Protein AF-A0A9E4KH35-F1 (afdb_monomer_lite)

Secondary structure (DSSP, 8-state):
----------EEEEEEEEETTTEEEEEEEES-TTSEEEEEEEHHHHHHHHHHH--

pLDDT: mean 85.97, std 14.58, range [48.16, 98.19]

Foldseek 3Di:
DDPPPDPFAQKDKAFPDDDPNFKTWIWIDTPDPVDIDIDIGGPVVVVVVCVVRVD

Sequence (55 aa):
MREYVPKIGQAYIRVTGERLGKFVEFEFSIDDEDLTVELILPHEAFKIFCDKHQA

Radius of gyration: 12.64 Å; chains: 1; bounding box: 24×29×34 Å

Organism: NCBI:txid2792791

Structure (mmCIF, N/CA/C/O backbone):
data_AF-A0A9E4KH35-F1
#
_entry.id   AF-A0A9E4KH35-F1
#
loop_
_atom_site.group_PDB
_atom_site.id
_atom_site.type_symbol
_atom_site.label_atom_id
_atom_site.label_alt_id
_atom_site.label_comp_id
_atom_site.label_asym_id
_atom_site.label_entity_id
_atom_site.label_seq_id
_atom_site.pdbx_PDB_ins_code
_atom_site.Cartn_x
_atom_site.Cartn_y
_atom_site.Cartn_z
_atom_site.occupancy
_atom_site.B_iso_or_equiv
_atom_site.auth_seq_id
_atom_site.auth_comp_id
_atom_site.auth_asym_id
_atom_site.auth_atom_id
_atom_site.pdbx_PDB_model_num
ATOM 1 N N . MET A 1 1 ? 14.113 21.790 -18.956 1.00 48.16 1 MET A N 1
ATOM 2 C CA . MET A 1 1 ? 14.178 20.896 -17.785 1.00 48.16 1 MET A CA 1
ATOM 3 C C . ME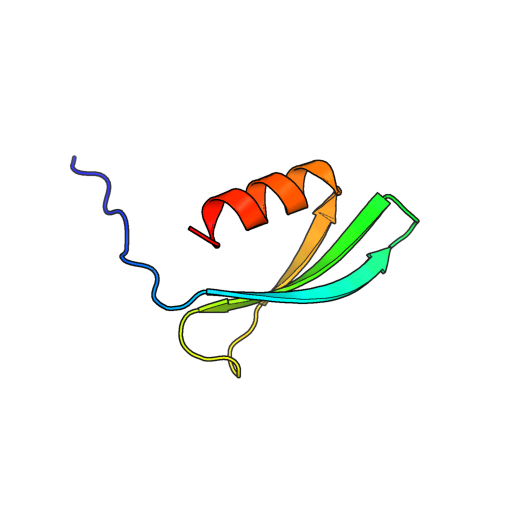T A 1 1 ? 13.070 19.869 -17.975 1.00 48.16 1 MET A C 1
ATOM 5 O O . MET A 1 1 ? 11.918 20.212 -17.768 1.00 48.16 1 MET A O 1
ATOM 9 N N . ARG A 1 2 ? 13.365 18.698 -18.560 1.00 51.81 2 ARG A N 1
ATOM 10 C CA . ARG A 1 2 ? 12.353 17.635 -18.686 1.00 51.81 2 ARG A CA 1
ATOM 11 C C . ARG A 1 2 ? 12.218 16.996 -17.311 1.00 51.81 2 ARG A C 1
ATOM 13 O O . ARG A 1 2 ? 13.232 16.574 -16.761 1.00 51.81 2 ARG A O 1
ATOM 20 N N . GLU A 1 3 ? 11.008 16.979 -16.767 1.00 58.91 3 GLU A N 1
ATOM 21 C CA . GLU A 1 3 ? 10.691 16.183 -15.586 1.00 58.91 3 GLU A CA 1
ATOM 22 C C . GLU A 1 3 ? 10.999 14.724 -15.925 1.00 58.91 3 GLU A C 1
ATOM 24 O O . GLU A 1 3 ? 10.442 14.147 -16.861 1.00 58.91 3 GLU A O 1
ATOM 29 N N . TYR A 1 4 ? 11.983 14.162 -15.230 1.00 62.34 4 TYR A N 1
ATOM 30 C CA . TYR A 1 4 ? 12.247 12.737 -15.284 1.00 62.34 4 TYR A CA 1
ATOM 31 C C . TYR A 1 4 ? 11.096 12.057 -14.552 1.00 62.34 4 TYR A C 1
ATOM 33 O O . TYR A 1 4 ? 11.014 12.124 -13.328 1.00 62.34 4 TYR A O 1
ATOM 41 N N . VAL A 1 5 ? 10.186 11.455 -15.314 1.00 59.47 5 VAL A N 1
ATOM 42 C CA . VAL A 1 5 ? 9.168 10.558 -14.777 1.00 59.47 5 VAL A CA 1
ATOM 43 C C . VAL A 1 5 ? 9.780 9.161 -14.845 1.00 59.47 5 VAL A C 1
ATOM 45 O O . VAL A 1 5 ? 9.842 8.596 -15.943 1.00 59.47 5 VAL A O 1
ATOM 48 N N . PRO A 1 6 ? 10.336 8.624 -13.742 1.00 57.84 6 PRO A N 1
ATOM 49 C CA . PRO A 1 6 ? 10.823 7.256 -13.750 1.00 57.84 6 PRO A CA 1
ATOM 50 C C . PRO A 1 6 ? 9.681 6.338 -14.177 1.00 57.84 6 PRO A C 1
ATOM 52 O O . PRO A 1 6 ? 8.551 6.474 -13.707 1.00 57.84 6 PRO A O 1
ATOM 55 N N . LYS A 1 7 ? 9.983 5.395 -15.069 1.00 60.19 7 LYS A N 1
ATOM 56 C CA . LYS A 1 7 ? 9.125 4.233 -15.279 1.00 60.19 7 LYS A CA 1
ATOM 57 C C . LYS A 1 7 ? 9.279 3.393 -14.014 1.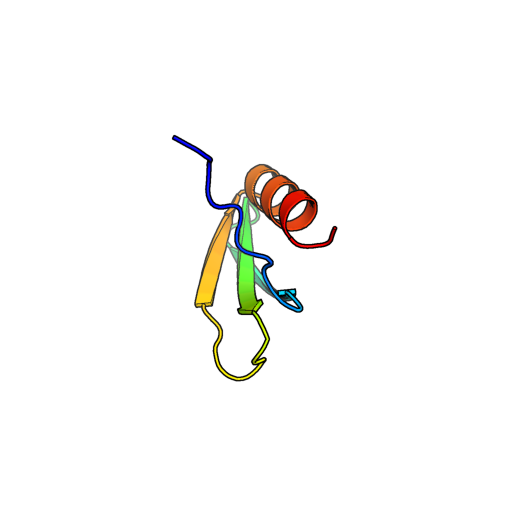00 60.19 7 LYS A C 1
ATOM 59 O O . LYS A 1 7 ? 10.224 2.619 -13.906 1.00 60.19 7 LYS A O 1
ATOM 64 N N . ILE A 1 8 ? 8.451 3.682 -13.016 1.00 63.59 8 ILE A N 1
ATOM 65 C CA . ILE A 1 8 ? 8.358 2.869 -11.809 1.00 63.59 8 ILE A CA 1
ATOM 66 C C . ILE A 1 8 ? 7.937 1.489 -12.308 1.00 63.59 8 ILE A C 1
ATOM 68 O O . ILE A 1 8 ? 7.019 1.397 -13.128 1.00 63.59 8 ILE A O 1
ATOM 72 N N . GLY A 1 9 ? 8.682 0.451 -11.942 1.00 72.62 9 GLY A N 1
ATOM 73 C CA . GLY A 1 9 ? 8.302 -0.905 -12.295 1.00 72.62 9 GLY A CA 1
ATOM 74 C C . GLY A 1 9 ? 7.049 -1.345 -11.530 1.00 72.62 9 GLY A C 1
ATOM 75 O O . GLY A 1 9 ? 6.238 -0.503 -11.137 1.00 72.62 9 GLY A O 1
ATOM 76 N N . GLN A 1 10 ? 6.821 -2.643 -11.343 1.00 84.38 10 GLN A N 1
ATOM 77 C CA . GLN A 1 10 ? 5.558 -3.080 -10.735 1.00 84.38 10 GLN A CA 1
ATOM 78 C C . GLN A 1 10 ? 5.496 -2.609 -9.276 1.00 84.38 10 GLN A C 1
ATOM 80 O O . GLN A 1 10 ? 6.312 -3.001 -8.446 1.00 84.38 10 GLN A O 1
ATOM 85 N N . ALA A 1 11 ? 4.532 -1.741 -8.979 1.00 88.50 11 ALA A N 1
ATOM 86 C CA . ALA A 1 11 ? 4.257 -1.269 -7.633 1.00 88.50 11 ALA A CA 1
ATOM 87 C C . ALA A 1 11 ? 3.320 -2.242 -6.909 1.00 88.50 11 ALA A C 1
ATOM 89 O O . ALA A 1 11 ? 2.320 -2.696 -7.479 1.00 88.50 11 ALA A O 1
ATOM 90 N N . TYR A 1 12 ? 3.616 -2.502 -5.638 1.00 90.50 12 TYR A N 1
ATOM 91 C CA . TYR A 1 12 ? 2.795 -3.323 -4.755 1.00 90.50 12 TYR A CA 1
ATOM 92 C C . TYR A 1 12 ? 2.426 -2.526 -3.508 1.00 90.50 12 TYR A C 1
ATOM 94 O O . TYR A 1 12 ? 3.254 -1.835 -2.918 1.00 90.50 12 TYR A O 1
ATOM 102 N N . ILE A 1 13 ? 1.153 -2.606 -3.122 1.00 93.75 13 ILE A N 1
ATOM 103 C CA . ILE A 1 13 ? 0.606 -1.934 -1.942 1.00 93.75 13 ILE A CA 1
ATOM 104 C C . ILE A 1 13 ? -0.088 -2.995 -1.096 1.00 93.75 13 ILE A C 1
ATOM 106 O O . ILE A 1 13 ? -1.037 -3.628 -1.563 1.00 93.75 13 ILE A O 1
ATOM 110 N N . ARG A 1 14 ? 0.353 -3.163 0.152 1.00 93.75 14 ARG A N 1
ATOM 111 C CA . ARG A 1 14 ? -0.227 -4.119 1.101 1.00 93.75 14 ARG A CA 1
ATOM 112 C C . ARG A 1 14 ? -0.684 -3.395 2.356 1.00 93.75 14 ARG A C 1
ATOM 114 O O . ARG A 1 14 ? 0.138 -2.904 3.117 1.00 93.75 14 ARG A O 1
ATOM 121 N N . VAL A 1 15 ? -1.994 -3.336 2.587 1.00 96.06 15 VAL A N 1
ATOM 122 C CA . VAL A 1 15 ? -2.541 -2.774 3.831 1.00 96.06 15 VAL A CA 1
ATOM 123 C C . VAL A 1 15 ? -2.231 -3.722 4.985 1.00 96.06 15 VAL A C 1
ATOM 125 O O . VAL A 1 15 ? -2.574 -4.902 4.925 1.00 96.06 15 VAL A O 1
ATOM 128 N N . THR A 1 16 ? -1.588 -3.198 6.023 1.00 97.12 16 THR A N 1
ATOM 129 C CA . THR A 1 16 ? -1.184 -3.950 7.217 1.00 97.12 16 THR A CA 1
ATOM 130 C C . THR A 1 16 ? -2.084 -3.652 8.412 1.00 97.12 16 THR A C 1
ATOM 132 O O . THR A 1 16 ? -2.231 -4.506 9.286 1.00 97.12 16 THR A O 1
ATOM 135 N N . GLY A 1 17 ? -2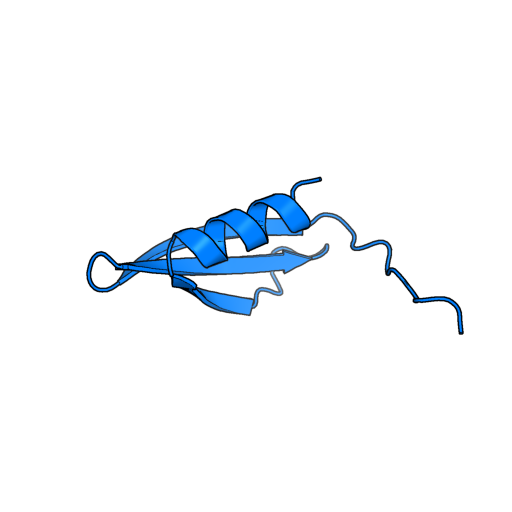.759 -2.497 8.433 1.00 96.69 17 GLY A N 1
ATOM 136 C CA . GLY A 1 17 ? -3.682 -2.161 9.509 1.00 96.69 17 GLY A CA 1
ATOM 137 C C . GLY A 1 17 ? -4.344 -0.792 9.399 1.00 96.69 17 GLY A C 1
ATOM 138 O O . GLY A 1 17 ? -4.225 -0.071 8.408 1.00 96.69 17 GLY A O 1
ATOM 139 N N . GLU A 1 18 ? -5.057 -0.438 10.464 1.00 96.56 18 GLU A N 1
ATOM 140 C CA . GLU A 1 18 ? -5.661 0.875 10.657 1.00 96.56 18 GLU A CA 1
ATOM 141 C C . GLU A 1 18 ? -5.332 1.375 12.065 1.00 96.56 18 GLU A C 1
ATOM 143 O O . GLU A 1 18 ? -5.474 0.654 13.057 1.00 96.56 18 GLU A O 1
ATOM 148 N N . ARG A 1 19 ? -4.929 2.641 12.168 1.00 93.75 19 ARG A N 1
ATOM 149 C CA . ARG A 1 19 ? -4.579 3.283 13.431 1.00 93.75 19 ARG A CA 1
ATOM 150 C C . ARG A 1 19 ? -5.576 4.380 13.774 1.00 93.75 19 ARG A C 1
ATOM 152 O O . ARG A 1 19 ? -5.821 5.306 12.999 1.00 93.75 19 ARG A O 1
ATOM 159 N N . LEU A 1 20 ? -6.130 4.286 14.986 1.00 94.19 20 LEU A N 1
ATOM 160 C CA . LEU A 1 20 ? -7.063 5.259 15.574 1.00 94.19 20 LEU A CA 1
ATOM 161 C C . LEU A 1 20 ? -8.318 5.550 14.721 1.00 94.19 20 LEU A C 1
ATOM 163 O O . LEU A 1 20 ? -8.935 6.601 14.902 1.00 94.19 20 LEU A O 1
ATOM 167 N N . GLY A 1 21 ? -8.686 4.659 13.793 1.00 92.81 21 GLY A N 1
ATOM 168 C CA . GLY A 1 21 ? -9.840 4.841 12.903 1.00 92.81 21 GLY A CA 1
ATOM 169 C C . GLY A 1 21 ? -9.691 5.988 11.893 1.00 92.81 21 GLY A C 1
ATOM 170 O O . GLY A 1 21 ? -10.687 6.568 11.461 1.00 92.81 21 GLY A O 1
ATOM 171 N N . LYS A 1 22 ? -8.456 6.450 11.655 1.00 95.19 22 LYS A N 1
ATOM 172 C CA . LYS A 1 22 ? -8.168 7.665 10.870 1.00 95.19 22 LYS A CA 1
ATOM 173 C C . LYS A 1 22 ? -7.007 7.504 9.901 1.00 95.19 22 LYS A C 1
ATOM 175 O O . LYS A 1 22 ? -6.883 8.306 8.974 1.00 95.19 22 LYS A O 1
ATOM 180 N N . PHE A 1 23 ? -6.142 6.52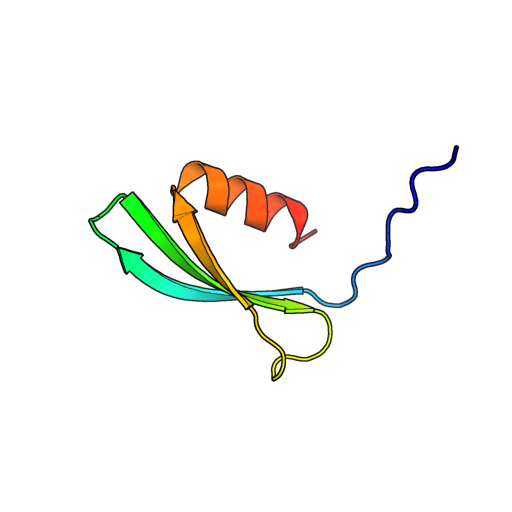8 10.148 1.00 97.31 23 PHE A N 1
ATOM 181 C CA . PHE A 1 23 ? -4.917 6.318 9.399 1.00 97.31 23 PHE A CA 1
ATOM 182 C C . PHE A 1 23 ? -4.843 4.877 8.915 1.00 97.31 23 PHE A C 1
ATOM 184 O O . PHE A 1 23 ? -5.086 3.962 9.694 1.00 97.31 23 PHE A O 1
ATOM 191 N N . VAL A 1 24 ? -4.443 4.692 7.664 1.00 97.75 24 VAL A N 1
ATOM 192 C CA . VAL A 1 24 ? -4.131 3.394 7.071 1.00 97.75 24 VAL A CA 1
ATOM 193 C C . VAL A 1 24 ? -2.640 3.143 7.228 1.00 97.75 24 VAL A C 1
ATOM 195 O O . VAL A 1 24 ? -1.834 3.987 6.830 1.00 97.75 24 VAL A O 1
ATOM 198 N N . GLU A 1 25 ? -2.288 1.995 7.795 1.00 98.19 25 GLU A N 1
ATOM 199 C CA . GLU A 1 25 ? -0.928 1.460 7.819 1.00 98.19 25 GLU A CA 1
ATOM 200 C C . GLU A 1 25 ? -0.778 0.490 6.646 1.00 98.19 25 GLU A C 1
ATOM 202 O O . GLU A 1 25 ? -1.644 -0.359 6.408 1.00 98.19 25 GLU A O 1
ATOM 207 N N . PHE A 1 26 ? 0.283 0.652 5.864 1.00 97.12 26 PHE A N 1
ATOM 208 C CA . PHE A 1 26 ? 0.527 -0.167 4.686 1.00 97.12 26 PHE A CA 1
ATOM 209 C C . PHE A 1 26 ? 2.012 -0.227 4.347 1.00 97.12 26 PHE A C 1
ATOM 211 O O . PHE A 1 26 ? 2.790 0.661 4.688 1.00 97.12 26 PHE A O 1
ATOM 218 N N . GLU A 1 27 ? 2.387 -1.269 3.625 1.00 95.75 27 GLU A N 1
ATOM 219 C CA . GLU A 1 27 ? 3.696 -1.414 3.011 1.00 95.75 27 GLU A CA 1
ATOM 220 C C . GLU A 1 27 ? 3.612 -1.097 1.521 1.00 95.75 27 GLU A C 1
ATOM 222 O O . GLU A 1 27 ? 2.611 -1.388 0.854 1.00 95.75 27 GLU A O 1
ATOM 227 N N . PHE A 1 28 ? 4.687 -0.514 1.005 1.00 93.94 28 PHE A N 1
ATOM 228 C CA . PHE A 1 28 ? 4.851 -0.208 -0.405 1.00 93.94 28 PHE A CA 1
ATOM 229 C C . PHE A 1 28 ? 6.199 -0.714 -0.907 1.00 93.94 28 PHE A C 1
ATOM 231 O O . PHE A 1 28 ? 7.228 -0.446 -0.289 1.00 93.94 28 PHE A O 1
ATOM 238 N N . SER A 1 29 ? 6.198 -1.397 -2.045 1.00 91.06 29 SER A N 1
ATOM 239 C CA . SER A 1 29 ? 7.408 -1.842 -2.739 1.00 91.06 29 SER A CA 1
ATOM 240 C C . SER A 1 29 ? 7.311 -1.591 -4.240 1.00 91.06 29 SER A C 1
ATOM 242 O O . SER A 1 29 ? 6.225 -1.420 -4.802 1.00 91.06 29 SER A O 1
ATOM 244 N N . ILE A 1 30 ? 8.474 -1.531 -4.884 1.00 88.81 30 ILE A N 1
ATOM 245 C CA . ILE A 1 30 ? 8.624 -1.363 -6.330 1.00 88.81 30 ILE A CA 1
ATOM 246 C C . ILE A 1 30 ? 9.575 -2.450 -6.809 1.00 88.81 30 ILE A C 1
ATOM 248 O O . ILE A 1 30 ? 10.696 -2.521 -6.311 1.00 88.81 30 ILE A O 1
ATOM 252 N N . ASP A 1 31 ? 9.138 -3.235 -7.793 1.00 80.50 31 ASP A N 1
ATOM 253 C CA . ASP A 1 31 ? 9.861 -4.335 -8.455 1.00 80.50 31 ASP A CA 1
ATOM 254 C C . ASP A 1 31 ? 10.260 -5.525 -7.572 1.00 80.50 31 ASP A C 1
ATOM 256 O O . ASP A 1 31 ? 10.219 -6.661 -8.041 1.00 80.50 31 ASP A O 1
ATOM 260 N N . ASP A 1 32 ? 10.608 -5.286 -6.313 1.00 76.88 32 ASP A N 1
ATOM 261 C CA . ASP A 1 32 ? 11.046 -6.282 -5.346 1.00 76.88 32 ASP A CA 1
ATOM 262 C C . ASP A 1 32 ? 10.119 -6.266 -4.123 1.00 76.88 32 ASP A C 1
ATOM 264 O O . ASP A 1 32 ? 10.114 -5.312 -3.344 1.00 76.88 32 ASP A O 1
ATOM 268 N N . GLU A 1 33 ? 9.314 -7.319 -3.961 1.00 72.12 33 GLU A N 1
ATOM 269 C CA . GLU A 1 33 ? 8.390 -7.467 -2.830 1.00 72.12 33 GLU A CA 1
ATOM 270 C C . GLU A 1 33 ? 9.107 -7.615 -1.476 1.00 72.12 33 GLU A C 1
ATOM 272 O O . GLU A 1 33 ? 8.485 -7.345 -0.450 1.00 72.12 33 GLU A O 1
ATOM 277 N N . ASP A 1 34 ? 10.399 -7.967 -1.458 1.00 77.44 34 ASP A N 1
ATOM 278 C CA . ASP A 1 34 ? 11.193 -8.086 -0.230 1.00 77.44 34 ASP A CA 1
ATOM 279 C C . ASP A 1 34 ? 11.763 -6.728 0.237 1.00 77.44 34 ASP A C 1
ATOM 281 O O . ASP A 1 34 ? 12.160 -6.589 1.399 1.00 77.44 34 ASP A O 1
ATOM 285 N N . LEU A 1 35 ? 11.783 -5.701 -0.631 1.00 84.69 35 LEU A N 1
ATOM 286 C CA . LEU A 1 35 ? 12.211 -4.339 -0.290 1.00 84.69 35 LEU A CA 1
ATOM 287 C C . LEU A 1 35 ? 11.012 -3.391 -0.167 1.00 84.69 35 LEU A C 1
ATOM 289 O O . LEU A 1 35 ? 10.661 -2.644 -1.085 1.00 84.69 35 LEU A O 1
ATOM 293 N N 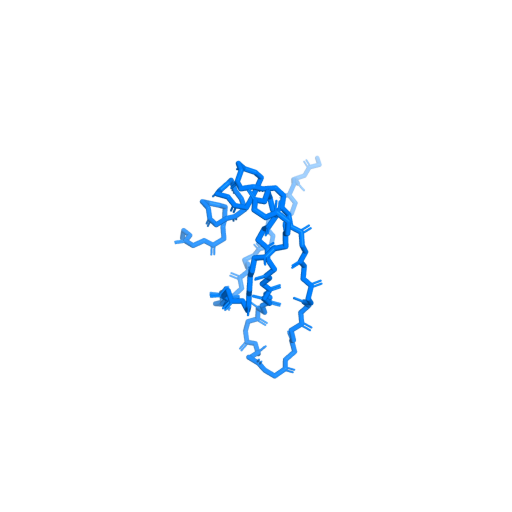. THR A 1 36 ? 10.407 -3.388 1.018 1.00 89.31 36 THR A N 1
ATOM 294 C CA . THR A 1 36 ? 9.237 -2.564 1.339 1.00 89.31 36 THR A CA 1
ATOM 295 C C . THR A 1 36 ? 9.575 -1.360 2.213 1.00 89.31 36 THR A C 1
ATOM 297 O O . THR A 1 36 ? 10.414 -1.435 3.112 1.00 89.31 36 THR A O 1
ATOM 300 N N . VAL A 1 37 ? 8.842 -0.264 2.021 1.00 93.25 37 VAL A N 1
ATOM 301 C CA . VAL A 1 37 ? 8.737 0.836 2.987 1.00 93.25 37 VAL A CA 1
ATOM 302 C C . VAL A 1 37 ? 7.401 0.764 3.719 1.00 93.25 37 VAL A C 1
ATOM 304 O O . VAL A 1 37 ? 6.351 0.625 3.095 1.00 93.25 37 VAL A O 1
ATOM 307 N N . GLU A 1 38 ? 7.437 0.884 5.044 1.00 95.69 38 GLU A N 1
ATOM 308 C CA . GLU A 1 38 ? 6.238 1.001 5.877 1.00 95.69 38 GLU A CA 1
ATOM 309 C C . GLU A 1 38 ? 5.781 2.460 5.937 1.00 95.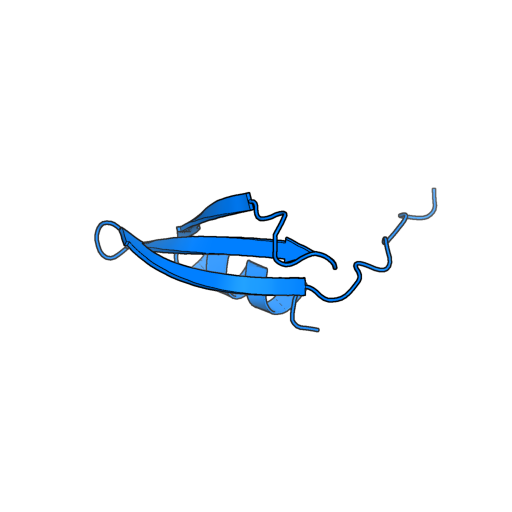69 38 GLU A C 1
ATOM 311 O O . GLU A 1 38 ? 6.563 3.375 6.215 1.00 95.69 38 GLU A O 1
ATOM 316 N N . LEU A 1 39 ? 4.498 2.686 5.674 1.00 96.94 39 LEU A N 1
ATOM 317 C CA . LEU A 1 39 ? 3.887 4.003 5.617 1.00 96.94 39 LEU A CA 1
ATOM 318 C C . LEU A 1 39 ? 2.592 4.028 6.428 1.00 96.94 39 LEU A C 1
ATOM 320 O O . LEU A 1 39 ? 1.869 3.041 6.549 1.00 96.94 39 LEU A O 1
ATOM 324 N N . ILE A 1 40 ? 2.280 5.210 6.956 1.00 97.62 40 ILE A N 1
ATOM 325 C CA . ILE A 1 40 ? 1.016 5.499 7.627 1.00 97.62 40 ILE A CA 1
ATOM 326 C C . ILE A 1 40 ? 0.450 6.811 7.089 1.00 97.62 40 ILE A C 1
ATOM 328 O O . ILE A 1 40 ? 1.106 7.851 7.155 1.00 97.62 40 ILE A O 1
ATOM 332 N N . LEU A 1 41 ? -0.767 6.777 6.547 1.00 97.75 41 LEU A N 1
ATOM 333 C CA . LEU A 1 41 ? -1.406 7.944 5.931 1.00 97.75 41 LEU A CA 1
ATOM 334 C C . LEU A 1 41 ? -2.876 8.076 6.341 1.00 97.75 41 LEU A C 1
ATOM 336 O O . LEU A 1 41 ? -3.548 7.065 6.529 1.00 97.75 41 LEU A O 1
ATOM 340 N N . PRO A 1 42 ? -3.429 9.301 6.423 1.00 97.88 42 PRO A N 1
ATOM 341 C CA . PRO A 1 42 ? -4.876 9.494 6.480 1.00 97.88 42 PRO A CA 1
ATOM 342 C C . PRO A 1 42 ? -5.579 8.859 5.273 1.00 97.88 42 PRO A C 1
ATOM 344 O O . PRO A 1 42 ? -5.006 8.803 4.186 1.00 97.88 42 PRO A O 1
ATOM 347 N N . HIS A 1 43 ? -6.840 8.451 5.431 1.00 96.75 43 HIS A N 1
ATOM 348 C CA . HIS A 1 43 ? -7.570 7.691 4.399 1.00 96.75 43 HIS A CA 1
ATOM 349 C C . HIS A 1 43 ? -7.615 8.397 3.035 1.00 96.75 43 HIS A C 1
ATOM 351 O O . HIS A 1 43 ? -7.411 7.766 2.000 1.00 96.75 43 HIS A O 1
ATOM 357 N N . GLU A 1 44 ? -7.841 9.712 3.022 1.00 97.06 44 GLU A N 1
ATOM 358 C CA . GLU A 1 44 ? -7.882 10.499 1.785 1.00 97.06 44 GLU A CA 1
ATOM 359 C C . GLU A 1 44 ? -6.518 10.529 1.080 1.00 97.06 44 GLU A C 1
ATOM 361 O O . GLU A 1 44 ? -6.427 10.305 -0.127 1.00 97.06 44 GLU A O 1
ATOM 366 N N . ALA A 1 45 ? -5.440 10.725 1.843 1.00 97.50 45 ALA A N 1
ATOM 367 C CA . ALA A 1 45 ? -4.082 10.726 1.311 1.00 97.50 45 ALA A CA 1
ATOM 368 C C . ALA A 1 45 ? -3.668 9.336 0.807 1.00 97.50 45 ALA A C 1
ATOM 370 O O . ALA A 1 45 ? -3.040 9.235 -0.245 1.00 97.50 45 ALA A O 1
ATOM 371 N N . PHE A 1 46 ? -4.062 8.271 1.513 1.00 96.81 46 PHE A N 1
ATOM 372 C CA . PHE A 1 46 ? -3.846 6.893 1.076 1.00 96.81 46 PHE A CA 1
ATOM 373 C C . PHE A 1 46 ? -4.570 6.600 -0.243 1.00 96.81 46 PHE A C 1
ATOM 375 O O . PHE A 1 46 ? -3.967 6.056 -1.164 1.00 96.81 46 PHE A O 1
ATOM 382 N N . LYS A 1 47 ? -5.827 7.038 -0.393 1.00 95.38 47 LYS A N 1
ATOM 383 C CA . LYS A 1 47 ? -6.553 6.886 -1.659 1.00 95.38 47 LYS A CA 1
ATOM 384 C C . LYS A 1 47 ? -5.820 7.563 -2.823 1.00 95.38 47 LYS A C 1
ATOM 386 O O . LYS A 1 47 ? -5.618 6.937 -3.860 1.00 95.38 47 LYS A O 1
ATOM 391 N N . ILE A 1 48 ? -5.394 8.813 -2.640 1.00 95.94 48 ILE A N 1
ATOM 392 C CA . ILE A 1 48 ? -4.629 9.553 -3.657 1.00 95.94 48 ILE A CA 1
ATOM 393 C C . ILE A 1 48 ? -3.302 8.843 -3.966 1.00 95.94 48 ILE A C 1
ATOM 395 O O . ILE A 1 48 ? -2.851 8.847 -5.110 1.00 95.94 48 ILE A O 1
ATOM 399 N N . PHE A 1 49 ? -2.663 8.239 -2.960 1.00 94.81 49 PHE A N 1
ATOM 400 C CA . PHE A 1 49 ? -1.437 7.465 -3.139 1.00 94.81 49 PHE A CA 1
ATOM 401 C C . PHE A 1 49 ? -1.665 6.237 -4.030 1.00 94.81 49 PHE A C 1
ATOM 403 O O . PHE A 1 49 ? -0.906 6.044 -4.981 1.00 94.81 49 PHE A O 1
ATOM 410 N N . CYS A 1 50 ? -2.716 5.453 -3.768 1.00 93.06 50 CYS A N 1
ATOM 411 C CA . CYS A 1 50 ? -3.081 4.295 -4.588 1.00 93.06 50 CYS A CA 1
ATOM 412 C C . CYS A 1 50 ? -3.386 4.699 -6.034 1.00 93.06 50 CYS A C 1
ATOM 414 O O . CYS A 1 50 ? -2.828 4.107 -6.954 1.00 93.06 50 CYS A O 1
ATOM 416 N N . ASP A 1 51 ? -4.177 5.760 -6.234 1.00 92.00 51 ASP A N 1
ATOM 417 C CA . ASP A 1 51 ? -4.546 6.253 -7.570 1.00 92.00 51 ASP A CA 1
ATOM 418 C C . ASP A 1 51 ? -3.311 6.657 -8.412 1.00 92.00 51 ASP A C 1
ATOM 420 O O . ASP A 1 51 ? -3.358 6.624 -9.639 1.00 92.00 51 ASP A O 1
ATOM 424 N N . LYS A 1 52 ? -2.191 7.027 -7.771 1.00 90.31 52 LYS A N 1
ATOM 425 C CA . LYS A 1 52 ? -0.933 7.386 -8.450 1.00 90.31 52 LYS A CA 1
ATOM 426 C C . LYS A 1 52 ? -0.039 6.198 -8.810 1.00 90.31 52 LYS A C 1
ATOM 428 O O . LYS A 1 52 ? 0.760 6.336 -9.730 1.00 90.31 52 LYS A O 1
ATOM 433 N N . HIS A 1 53 ? -0.122 5.089 -8.075 1.00 86.94 53 HIS A N 1
ATOM 434 C CA . HIS A 1 53 ? 0.828 3.970 -8.188 1.00 86.94 53 HIS A CA 1
ATOM 435 C C . HIS A 1 53 ? 0.194 2.661 -8.684 1.00 86.94 53 HIS A C 1
ATOM 437 O O . HIS A 1 53 ? 0.924 1.720 -8.964 1.00 86.94 53 HIS A O 1
ATOM 443 N N . GLN A 1 54 ? -1.135 2.586 -8.810 1.00 72.94 54 GLN A N 1
ATOM 444 C CA . GLN A 1 54 ? -1.854 1.431 -9.374 1.00 72.94 54 GLN A CA 1
ATOM 445 C C . GLN A 1 54 ? -2.272 1.627 -10.850 1.00 72.94 54 GLN A C 1
ATOM 447 O O . GLN A 1 54 ? -3.143 0.900 -11.327 1.00 72.94 54 GLN A O 1
ATOM 452 N N . ALA A 1 55 ? -1.698 2.613 -11.554 1.00 50.53 55 ALA A N 1
ATOM 453 C CA . ALA A 1 55 ? -2.012 2.932 -12.953 1.00 50.53 55 ALA A CA 1
ATOM 454 C C . ALA A 1 55 ? -1.122 2.187 -13.957 1.00 50.53 55 ALA A C 1
ATOM 456 O O . ALA A 1 55 ? 0.108 2.138 -13.728 1.00 50.53 55 ALA A O 1
#

InterPro domains:
  IPR010353 Phenol 2-monooxygenase, auxiliary component DmpK [PF06099] (11-52)